Protein AF-A0A1Y4TJY6-F1 (afdb_monomer_lite)

Foldseek 3Di:
DDDDDDDDDDDDDDDDDDDDDDDDDDDDDDDDDDDDDDPDDDDDPDDPDDDDDDQDELVVPVLVLVLLVLQLPDAPPDPLLLLSLLQSLLSLQLCLQVPLVPDDLVSLLSHLLNSLVPDDPSSNVSNVRSVVVSVVNNVCCQVPVPVCVVSCVVSVHDRPDPHGDPVSSVSNVVSNVVNPPD

Secondary structure (DSSP, 8-state):
-----------------------------------PPPP--PPPP-PPPPPPPPPP-GGG-HHHHHHHHTTTSS-TTSTTHHHHHHHHHHHHHHHHHHHTTTS-HHHHHHHHHHHHHTS-HHHHHHHHHHHHHHHHHHHHHHH-GGGGHHHHHHTT---S-S---HHHHHHHHHHHHHGGG-

Structure (mmCIF, N/CA/C/O backbone):
data_AF-A0A1Y4TJY6-F1
#
_entry.id   AF-A0A1Y4TJY6-F1
#
loop_
_atom_site.group_PDB
_atom_site.id
_atom_site.type_symbol
_atom_site.label_atom_id
_atom_site.label_alt_id
_atom_site.label_comp_id
_atom_site.label_asym_id
_atom_site.label_entity_id
_atom_site.label_seq_id
_atom_site.pdbx_PDB_ins_code
_atom_site.Cartn_x
_atom_site.Cartn_y
_atom_site.Cartn_z
_atom_site.occupancy
_atom_site.B_iso_or_equiv
_atom_site.auth_seq_id
_atom_site.auth_comp_id
_atom_site.auth_asym_id
_atom_site.auth_atom_id
_atom_site.pdbx_PDB_model_num
ATOM 1 N N . MET A 1 1 ? -32.638 21.612 2.880 1.00 38.94 1 MET A N 1
ATOM 2 C CA . MET A 1 1 ? -32.223 22.517 1.781 1.00 38.94 1 MET A CA 1
ATOM 3 C C . MET A 1 1 ? -31.161 21.753 0.977 1.00 38.94 1 MET A C 1
ATOM 5 O O . MET A 1 1 ? -30.118 21.497 1.542 1.00 38.94 1 MET A O 1
ATOM 9 N N . LYS A 1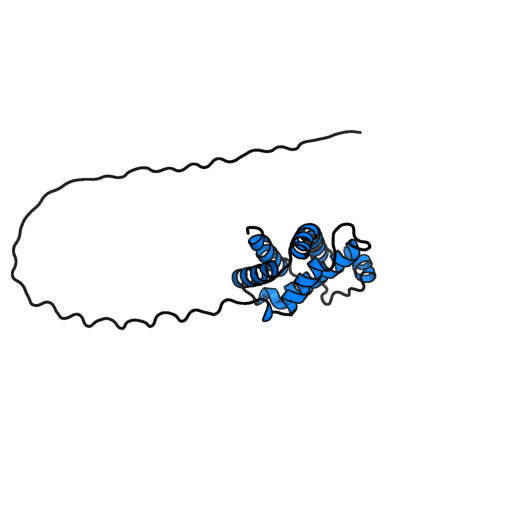 2 ? -31.497 21.007 -0.098 1.00 44.91 2 LYS A N 1
ATOM 10 C CA . LYS A 1 2 ? -31.356 21.377 -1.539 1.00 44.91 2 LYS A CA 1
ATOM 11 C C . LYS A 1 2 ? -30.037 22.139 -1.796 1.00 44.91 2 LYS A C 1
ATOM 13 O O . LYS A 1 2 ? -29.893 23.214 -1.231 1.00 44.91 2 LYS A O 1
ATOM 18 N N . ARG A 1 3 ? -29.081 21.680 -2.625 1.00 38.78 3 ARG A N 1
ATOM 19 C CA . ARG A 1 3 ? -29.107 21.338 -4.080 1.00 38.78 3 ARG A CA 1
ATOM 20 C C . ARG A 1 3 ? -27.853 20.470 -4.404 1.00 38.78 3 ARG A C 1
ATOM 22 O O . ARG A 1 3 ? -26.818 20.765 -3.832 1.00 38.78 3 ARG A O 1
ATOM 29 N N . GLN A 1 4 ? -27.887 19.320 -5.091 1.00 46.66 4 GLN A N 1
ATOM 30 C CA . GLN A 1 4 ? -28.161 18.989 -6.513 1.00 46.66 4 GLN A CA 1
ATOM 31 C C . GLN A 1 4 ? -27.061 19.378 -7.550 1.00 46.66 4 GLN A C 1
ATOM 33 O O . GLN A 1 4 ? -26.945 20.562 -7.851 1.00 46.66 4 GLN A O 1
ATOM 38 N N . ILE A 1 5 ? -26.449 18.325 -8.155 1.00 52.53 5 ILE A N 1
ATOM 39 C CA . ILE A 1 5 ? -25.941 18.104 -9.556 1.00 52.53 5 ILE A CA 1
ATOM 40 C C . ILE A 1 5 ? -24.690 18.942 -9.949 1.00 52.53 5 ILE A C 1
ATOM 42 O O . ILE A 1 5 ? -24.626 20.117 -9.620 1.00 52.53 5 ILE A O 1
ATOM 46 N N . TRP A 1 6 ? -23.636 18.417 -10.598 1.00 45.44 6 TRP A N 1
ATOM 47 C CA . TRP A 1 6 ? -23.595 18.060 -12.029 1.00 45.44 6 TRP A CA 1
ATOM 48 C C . TRP A 1 6 ? -22.459 17.092 -12.415 1.00 45.44 6 TRP A C 1
ATOM 50 O O . TRP A 1 6 ? -21.284 17.355 -12.182 1.00 45.44 6 TRP A O 1
ATOM 60 N N . ILE A 1 7 ? -22.866 16.010 -13.087 1.00 55.44 7 ILE A N 1
ATOM 61 C CA . ILE A 1 7 ? -22.099 15.204 -14.047 1.00 55.44 7 ILE A CA 1
ATOM 62 C C . ILE A 1 7 ? -21.809 16.073 -15.281 1.00 55.44 7 ILE A C 1
ATOM 64 O O . ILE A 1 7 ? -22.716 16.772 -15.730 1.00 55.44 7 ILE A O 1
ATOM 68 N N . SER A 1 8 ? -20.616 15.970 -15.876 1.00 50.44 8 SER A N 1
ATOM 69 C CA . SER A 1 8 ? -20.426 16.309 -17.295 1.00 50.44 8 SER A CA 1
ATOM 70 C C . SER A 1 8 ? -19.251 15.560 -17.933 1.00 50.44 8 SER A C 1
ATOM 72 O O . SER A 1 8 ? -18.093 15.756 -17.574 1.00 50.44 8 SER A O 1
ATOM 74 N N . CYS A 1 9 ? -19.597 14.717 -18.908 1.00 41.31 9 CYS A N 1
ATOM 75 C CA . CYS A 1 9 ? -18.745 14.124 -19.938 1.00 41.31 9 CYS A CA 1
ATOM 76 C C . CYS A 1 9 ? -18.283 15.172 -20.962 1.00 41.31 9 CYS A C 1
ATOM 78 O O . CYS A 1 9 ? -19.102 15.994 -21.366 1.00 41.31 9 CYS A O 1
ATOM 80 N N . THR A 1 10 ? -17.058 15.068 -21.492 1.00 56.19 10 THR A N 1
ATOM 81 C CA . THR A 1 10 ? -16.688 15.359 -22.908 1.00 56.19 10 THR A CA 1
ATOM 82 C C . THR A 1 10 ? -15.200 15.009 -23.093 1.00 56.19 10 THR A C 1
ATOM 84 O O . THR A 1 10 ? -14.360 15.542 -22.385 1.00 56.19 10 THR A O 1
ATOM 87 N N . ALA A 1 11 ? -14.842 13.917 -23.775 1.00 43.44 11 ALA A N 1
ATOM 88 C CA . ALA A 1 11 ? -14.760 13.682 -25.227 1.00 43.44 11 ALA A CA 1
ATOM 89 C C . ALA A 1 11 ? -13.484 14.246 -25.893 1.00 43.44 11 ALA A C 1
ATOM 91 O O . ALA A 1 11 ? -13.121 15.406 -25.734 1.00 43.44 11 ALA A O 1
ATOM 92 N N . ALA A 1 12 ? -12.834 13.348 -26.638 1.00 46.75 12 ALA A N 1
ATOM 93 C CA . ALA A 1 12 ? -11.534 13.434 -27.292 1.00 46.75 12 ALA A CA 1
ATOM 94 C C . ALA A 1 12 ? -11.413 14.509 -28.378 1.00 46.75 12 ALA A C 1
ATOM 96 O O . ALA A 1 12 ? -12.396 14.801 -29.048 1.00 46.75 12 ALA A O 1
ATOM 97 N N . LEU A 1 13 ? -10.176 14.945 -28.655 1.00 49.56 13 LEU A N 1
ATOM 98 C CA . LEU A 1 13 ? -9.757 15.469 -29.960 1.00 49.56 13 LEU A CA 1
ATOM 99 C C . LEU A 1 13 ? -8.262 15.163 -30.203 1.00 49.56 13 LEU A C 1
ATOM 101 O O . LEU A 1 13 ? -7.377 15.789 -29.625 1.00 49.56 13 LEU A O 1
ATOM 105 N N . LEU A 1 14 ? -8.008 14.180 -31.076 1.00 48.59 14 LEU A N 1
ATOM 106 C CA . LEU A 1 14 ? -6.746 13.984 -31.800 1.00 48.59 14 LEU A CA 1
ATOM 107 C C . LEU A 1 14 ? -6.591 15.093 -32.855 1.00 48.59 14 LEU A C 1
ATOM 109 O O . LEU A 1 14 ? -7.546 15.380 -33.576 1.00 48.59 14 LEU A O 1
ATOM 113 N N . ALA A 1 15 ? -5.375 15.611 -33.044 1.00 51.59 15 ALA A N 1
ATOM 114 C CA . ALA A 1 15 ? -5.003 16.353 -34.250 1.00 51.59 15 ALA A CA 1
ATOM 115 C C . ALA A 1 15 ? -3.562 16.012 -34.672 1.00 51.59 15 ALA A C 1
ATOM 117 O O . ALA A 1 15 ? -2.597 16.403 -34.019 1.00 51.59 15 ALA A O 1
ATOM 118 N N . LEU A 1 16 ? -3.443 15.261 -35.773 1.00 46.44 16 LEU A N 1
ATOM 119 C CA . LEU A 1 16 ? -2.216 15.095 -36.554 1.00 46.44 16 LEU A CA 1
ATOM 120 C C . LEU A 1 16 ? -1.981 16.345 -37.413 1.00 46.44 16 LEU A C 1
ATOM 122 O O . LEU A 1 16 ? -2.898 16.795 -38.097 1.00 46.44 16 LEU A O 1
ATOM 126 N N . SER A 1 17 ? -0.727 16.792 -37.490 1.00 60.34 17 SER A N 1
ATOM 127 C CA . SER A 1 17 ? -0.257 17.732 -38.513 1.00 60.34 17 SER A CA 1
ATOM 128 C C . SER A 1 17 ? 0.956 17.146 -39.236 1.00 60.34 17 SER A C 1
ATOM 130 O O . SER A 1 17 ? 2.063 17.123 -38.706 1.00 60.34 17 SER A O 1
ATOM 132 N N . LEU A 1 18 ? 0.731 16.675 -40.462 1.00 55.28 18 LEU A N 1
ATOM 133 C CA . LEU A 1 18 ? 1.749 16.501 -41.499 1.00 55.28 18 LEU A CA 1
ATOM 134 C C . LEU A 1 18 ? 1.910 17.844 -42.222 1.00 55.28 18 LEU A C 1
ATOM 136 O O . LEU A 1 18 ? 0.904 18.378 -42.686 1.00 55.28 18 LEU A O 1
ATOM 140 N N . LEU A 1 19 ? 3.136 18.346 -42.423 1.00 53.59 19 LEU A N 1
ATOM 141 C CA . LEU A 1 19 ? 3.394 19.186 -43.597 1.00 53.59 19 LEU A CA 1
ATOM 142 C C . LEU A 1 19 ? 4.841 19.133 -44.113 1.00 53.59 19 LEU A C 1
ATOM 144 O O . LEU A 1 19 ? 5.808 19.411 -43.414 1.00 53.59 19 LEU A O 1
ATOM 148 N N . ALA A 1 20 ? 4.883 18.767 -45.392 1.00 46.12 20 ALA A N 1
ATOM 149 C CA . ALA A 1 20 ? 5.913 18.798 -46.418 1.00 46.12 20 ALA A CA 1
ATOM 150 C C . ALA A 1 20 ? 7.068 19.813 -46.306 1.00 46.12 20 ALA A C 1
ATOM 152 O O . ALA A 1 20 ? 6.868 21.003 -46.082 1.00 46.12 20 ALA A O 1
ATOM 153 N N . GLY A 1 21 ? 8.255 19.346 -46.708 1.00 38.78 21 GLY A N 1
ATOM 154 C CA . GLY A 1 21 ? 9.345 20.177 -47.216 1.00 38.78 21 GLY A CA 1
ATOM 155 C C . GLY A 1 21 ? 10.080 19.460 -48.352 1.00 38.78 21 GLY A C 1
ATOM 156 O O . GLY A 1 21 ? 10.979 18.664 -48.108 1.00 38.78 21 GLY A O 1
ATOM 157 N N . CYS A 1 22 ? 9.675 19.716 -49.599 1.00 52.59 22 CYS A N 1
ATOM 158 C CA . CYS A 1 22 ? 10.425 19.354 -50.805 1.00 52.59 22 CYS A CA 1
ATOM 159 C C . CYS A 1 22 ? 11.263 20.558 -51.252 1.00 52.59 22 CYS A C 1
ATOM 161 O O . CYS A 1 22 ? 10.709 21.630 -51.479 1.00 52.59 22 CYS A O 1
ATOM 163 N N . GLY A 1 23 ? 12.565 20.359 -51.455 1.00 50.06 23 GLY A N 1
ATOM 164 C CA . GLY A 1 23 ? 13.455 21.300 -52.136 1.00 50.06 23 GLY A CA 1
ATOM 165 C C . GLY A 1 23 ? 14.359 20.544 -53.110 1.00 50.06 23 GLY A C 1
ATOM 166 O O . GLY A 1 23 ? 15.238 19.801 -52.692 1.00 50.06 23 GLY A O 1
ATOM 167 N N . LYS A 1 24 ? 14.087 20.702 -54.407 1.00 39.53 24 LYS A N 1
ATOM 168 C CA . LYS A 1 24 ? 14.852 20.219 -55.573 1.00 39.53 24 LYS A CA 1
ATOM 169 C C . LYS A 1 24 ? 15.682 21.405 -56.100 1.00 39.53 24 LYS A C 1
ATOM 171 O O . LYS A 1 24 ? 15.130 22.501 -56.149 1.00 39.53 24 LYS A O 1
ATOM 176 N N . ASN A 1 25 ? 16.972 21.261 -56.439 1.00 49.53 25 ASN A N 1
ATOM 177 C CA . ASN A 1 25 ? 17.558 21.153 -57.806 1.00 49.53 25 ASN A CA 1
ATOM 178 C C . ASN A 1 25 ? 18.875 22.006 -57.870 1.00 49.53 25 ASN A C 1
ATOM 180 O O . ASN A 1 25 ? 19.109 22.749 -56.920 1.00 49.53 25 ASN A O 1
ATOM 184 N N . PRO A 1 26 ? 19.694 22.005 -58.952 1.00 55.97 26 PRO A N 1
ATOM 185 C CA . PRO A 1 26 ? 20.640 20.965 -59.382 1.00 55.97 26 PRO A CA 1
ATOM 186 C C . PRO A 1 26 ? 22.043 21.562 -59.729 1.00 55.97 26 PRO A C 1
ATOM 188 O O . PRO A 1 26 ? 22.352 22.691 -59.366 1.00 55.97 26 PRO A O 1
ATOM 191 N N . ASP A 1 27 ? 22.829 20.785 -60.486 1.00 38.00 27 ASP A N 1
ATOM 192 C CA . ASP A 1 27 ? 23.988 21.146 -61.326 1.00 38.00 27 ASP A CA 1
ATOM 193 C C . ASP A 1 27 ? 25.402 21.150 -60.724 1.00 38.00 27 ASP A C 1
ATOM 195 O O . ASP A 1 27 ? 25.711 21.844 -59.762 1.00 38.00 27 ASP A O 1
ATOM 199 N N . GLY A 1 28 ? 26.305 20.456 -61.435 1.00 38.12 28 GLY A N 1
ATOM 200 C CA . GLY A 1 28 ? 27.671 20.953 -61.606 1.00 38.12 28 GLY A CA 1
ATOM 201 C C . GLY A 1 28 ? 28.824 19.961 -61.452 1.00 38.12 28 GLY A C 1
ATOM 202 O O . GLY A 1 28 ? 29.417 19.866 -60.391 1.00 38.12 28 GLY A O 1
ATOM 203 N N . GLN A 1 29 ? 29.228 19.388 -62.588 1.00 43.69 29 GLN A N 1
ATOM 204 C CA . GLN A 1 29 ? 30.622 19.169 -63.013 1.00 43.69 29 GLN A CA 1
ATOM 205 C C . GLN A 1 29 ? 31.476 18.017 -62.442 1.00 43.69 29 GLN A C 1
ATOM 207 O O . GLN A 1 29 ? 32.033 18.033 -61.353 1.00 43.69 29 GLN A O 1
ATOM 212 N N . ASN A 1 30 ? 31.660 17.073 -63.366 1.00 48.53 30 ASN A N 1
ATOM 213 C CA . ASN A 1 30 ? 32.832 16.259 -63.674 1.00 48.53 30 ASN A CA 1
ATOM 214 C C . ASN A 1 30 ? 34.202 16.866 -63.286 1.00 48.53 30 ASN A C 1
ATOM 216 O O . ASN A 1 30 ? 34.566 17.933 -63.781 1.00 48.53 30 ASN A O 1
ATOM 220 N N . ALA A 1 31 ? 34.989 16.114 -62.513 1.00 43.97 31 ALA A N 1
ATOM 221 C CA . ALA A 1 31 ? 36.449 16.145 -62.547 1.00 43.97 31 ALA A CA 1
ATOM 222 C C . ALA A 1 31 ? 36.996 14.764 -62.149 1.00 43.97 31 ALA A C 1
ATOM 224 O O . ALA A 1 31 ? 36.936 14.342 -60.996 1.00 43.97 31 ALA A O 1
ATOM 225 N N . GLU A 1 32 ? 37.501 14.060 -63.153 1.00 47.22 32 GLU A N 1
ATOM 226 C CA . GLU A 1 32 ? 38.273 12.828 -63.067 1.00 47.22 32 GLU A CA 1
ATOM 227 C C . GLU A 1 32 ? 39.636 13.107 -62.408 1.00 47.22 32 GLU A C 1
ATOM 229 O O . GLU A 1 32 ? 40.393 13.963 -62.868 1.00 47.22 32 GLU A O 1
ATOM 234 N N . ALA A 1 33 ? 39.950 12.391 -61.324 1.00 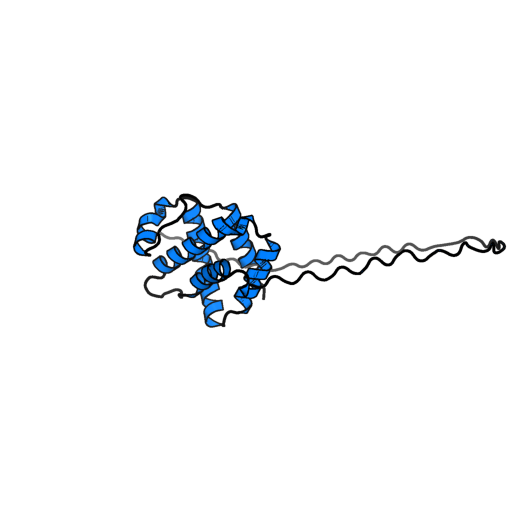40.34 33 ALA A N 1
ATOM 235 C CA . ALA A 1 33 ? 41.276 12.375 -60.716 1.00 40.34 33 ALA A CA 1
ATOM 236 C C . ALA A 1 33 ? 41.638 10.957 -60.235 1.00 40.34 33 ALA A C 1
ATOM 238 O O . ALA A 1 33 ? 40.914 10.317 -59.477 1.00 40.34 33 ALA A O 1
ATOM 239 N N . THR A 1 34 ? 42.778 10.504 -60.743 1.00 48.50 34 THR A N 1
ATOM 240 C CA . THR A 1 34 ? 43.631 9.337 -60.468 1.00 48.50 34 THR A CA 1
ATOM 241 C C . THR A 1 34 ? 43.455 8.633 -59.103 1.00 48.50 34 THR A C 1
ATOM 243 O O . THR A 1 34 ? 43.465 9.307 -58.072 1.00 48.50 34 THR A O 1
ATOM 246 N N . PRO A 1 35 ? 43.404 7.281 -59.031 1.00 54.12 35 PRO A N 1
ATOM 247 C CA . PRO A 1 35 ? 43.302 6.576 -57.755 1.00 54.12 35 PRO A CA 1
ATOM 248 C C . PRO A 1 35 ? 44.659 6.497 -57.033 1.00 54.12 35 PRO A C 1
ATOM 250 O O . PRO A 1 35 ? 45.578 5.799 -57.459 1.00 54.12 35 PRO A O 1
ATOM 253 N N . THR A 1 36 ? 44.760 7.180 -55.895 1.00 56.75 36 THR A N 1
ATOM 254 C CA . THR A 1 36 ? 45.753 6.907 -54.842 1.00 56.75 36 THR A CA 1
ATOM 255 C C . THR A 1 36 ? 45.271 5.696 -54.028 1.00 56.75 36 THR A C 1
ATOM 257 O O . THR A 1 36 ? 44.085 5.650 -53.695 1.00 56.75 36 THR A O 1
ATOM 260 N N . PRO A 1 37 ? 46.119 4.708 -53.678 1.00 59.81 37 PRO A N 1
ATOM 261 C CA . PRO A 1 37 ? 45.691 3.597 -52.830 1.00 59.81 37 PRO A CA 1
ATOM 262 C C . PRO A 1 37 ? 45.276 4.123 -51.448 1.00 59.81 37 PRO A C 1
ATOM 264 O O . PRO A 1 37 ? 46.071 4.745 -50.742 1.00 59.81 37 PRO A O 1
ATOM 267 N N . ALA A 1 38 ? 44.013 3.899 -51.081 1.00 59.44 38 ALA A N 1
ATOM 268 C CA . ALA A 1 38 ? 43.470 4.262 -49.777 1.00 59.44 38 ALA A CA 1
ATOM 269 C C . ALA A 1 38 ? 44.159 3.448 -48.662 1.00 59.44 38 ALA A C 1
ATOM 271 O O . ALA A 1 38 ? 44.427 2.258 -48.857 1.00 59.44 38 ALA A O 1
ATOM 272 N N . PRO A 1 39 ? 44.438 4.042 -47.487 1.00 61.72 39 PRO A N 1
ATOM 273 C CA . PRO A 1 39 ? 44.921 3.283 -46.343 1.00 61.72 39 PRO A CA 1
ATOM 274 C C . PRO A 1 39 ? 43.853 2.266 -45.928 1.00 61.72 39 PRO A C 1
ATOM 276 O O . PRO A 1 39 ? 42.689 2.615 -45.730 1.00 61.72 39 PRO A O 1
ATOM 279 N N . VAL A 1 40 ? 44.254 1.002 -45.798 1.00 60.81 40 VAL A N 1
ATOM 280 C CA . VAL A 1 40 ? 43.410 -0.067 -45.258 1.00 60.81 40 VAL A CA 1
ATOM 281 C C . VAL A 1 40 ? 43.013 0.329 -43.836 1.00 60.81 40 VAL A C 1
ATOM 283 O O . VAL A 1 40 ? 43.855 0.371 -42.941 1.00 60.81 40 VAL A O 1
ATOM 286 N N . SER A 1 41 ? 41.741 0.672 -43.629 1.00 63.09 41 SER A N 1
ATOM 287 C CA . SER A 1 41 ? 41.199 0.923 -42.297 1.00 63.09 41 SER A CA 1
ATOM 288 C C . SER A 1 41 ? 41.169 -0.393 -41.523 1.00 63.09 41 SER A C 1
ATOM 290 O O . SER A 1 41 ? 40.440 -1.316 -41.881 1.00 63.09 41 SER A O 1
ATOM 292 N N . THR A 1 42 ? 41.972 -0.487 -40.465 1.00 65.88 42 THR A N 1
ATOM 293 C CA . THR A 1 42 ? 41.838 -1.530 -39.443 1.00 65.88 42 THR A CA 1
ATOM 294 C C . THR A 1 42 ? 40.400 -1.506 -38.906 1.00 65.88 42 THR A C 1
ATOM 296 O O . THR A 1 42 ? 39.934 -0.423 -38.542 1.00 65.88 42 THR A O 1
ATOM 299 N N . PRO A 1 43 ? 39.674 -2.640 -38.851 1.00 66.88 43 PRO A N 1
ATOM 300 C CA . PRO A 1 43 ? 38.350 -2.661 -38.243 1.00 66.88 43 PRO A CA 1
ATOM 301 C C . PRO A 1 43 ? 38.468 -2.250 -36.773 1.00 66.88 43 PRO A C 1
ATOM 303 O O . PRO A 1 43 ? 39.309 -2.771 -36.037 1.00 66.88 43 PRO A O 1
ATOM 306 N N . ALA A 1 44 ? 37.647 -1.283 -36.361 1.00 69.81 44 ALA A N 1
ATOM 307 C CA . ALA A 1 44 ? 37.535 -0.895 -34.962 1.00 69.81 44 ALA A CA 1
ATOM 308 C C . ALA A 1 44 ? 37.134 -2.125 -34.122 1.00 69.81 44 ALA A C 1
ATOM 310 O O . ALA A 1 44 ? 36.343 -2.943 -34.606 1.00 69.81 44 ALA A O 1
ATOM 311 N N . PRO A 1 45 ? 37.656 -2.279 -32.890 1.00 66.31 45 PRO A N 1
ATOM 312 C CA . PRO A 1 45 ? 37.230 -3.348 -31.997 1.00 66.31 45 PRO A CA 1
ATOM 313 C C . PRO A 1 45 ? 35.708 -3.318 -31.860 1.00 66.31 45 PRO A C 1
ATOM 315 O O . PRO A 1 45 ? 35.138 -2.295 -31.484 1.00 66.31 45 PRO A O 1
ATOM 318 N N . THR A 1 46 ? 35.046 -4.421 -32.202 1.00 66.62 46 THR A N 1
ATOM 319 C CA . THR A 1 46 ? 33.624 -4.593 -31.912 1.00 66.62 46 THR A CA 1
ATOM 320 C C . THR A 1 46 ? 33.484 -4.671 -30.398 1.00 66.62 46 THR A C 1
ATOM 322 O O . THR A 1 46 ? 33.919 -5.646 -29.786 1.00 66.62 46 THR A O 1
ATOM 325 N N . GLU A 1 47 ? 32.944 -3.614 -29.793 1.00 76.56 47 GLU A N 1
ATOM 326 C CA . GLU A 1 47 ? 32.550 -3.627 -28.389 1.00 76.56 47 GLU A CA 1
ATOM 327 C C . GLU A 1 47 ? 31.564 -4.790 -28.180 1.00 76.56 47 GLU A C 1
ATOM 329 O O . GLU A 1 47 ? 30.624 -4.935 -28.972 1.00 76.56 47 GLU A O 1
ATOM 334 N N . PRO A 1 48 ? 31.795 -5.678 -27.196 1.00 72.56 48 PRO A N 1
ATOM 335 C CA . PRO A 1 48 ? 30.866 -6.761 -26.921 1.00 72.56 48 PRO A CA 1
ATOM 336 C C . PRO A 1 48 ? 29.490 -6.177 -26.593 1.00 72.56 48 PRO A C 1
ATOM 338 O O . PRO A 1 48 ? 29.379 -5.229 -25.818 1.00 72.56 48 PRO A O 1
ATOM 341 N N . ALA A 1 49 ? 28.444 -6.743 -27.201 1.00 76.62 49 ALA A N 1
ATOM 342 C CA . ALA A 1 49 ? 27.070 -6.343 -26.928 1.00 76.62 49 ALA A CA 1
ATOM 343 C C . ALA A 1 49 ? 26.794 -6.417 -25.413 1.00 76.62 49 ALA A C 1
ATOM 345 O O . ALA A 1 49 ? 27.234 -7.381 -24.775 1.00 76.62 49 ALA A O 1
ATOM 346 N N . PRO A 1 50 ? 26.083 -5.434 -24.829 1.00 75.38 50 PRO A N 1
ATOM 347 C CA . PRO A 1 50 ? 25.783 -5.456 -23.406 1.00 75.38 50 PRO A CA 1
ATOM 348 C C . PRO A 1 50 ? 24.996 -6.725 -23.065 1.00 75.38 50 PRO A C 1
ATOM 350 O O . PRO A 1 50 ? 23.988 -7.037 -23.702 1.00 75.38 50 PRO A O 1
ATOM 353 N N . THR A 1 51 ? 25.462 -7.466 -22.059 1.00 73.94 51 THR A N 1
ATOM 354 C CA . THR A 1 51 ? 24.704 -8.575 -21.473 1.00 73.94 51 THR A CA 1
ATOM 355 C C . THR A 1 51 ? 23.392 -8.020 -20.913 1.00 73.94 51 THR A C 1
ATOM 357 O O . THR A 1 51 ? 23.444 -7.035 -20.172 1.00 73.94 51 THR A O 1
ATOM 360 N N . PRO A 1 52 ? 22.222 -8.603 -21.235 1.00 76.38 52 PRO A N 1
ATOM 361 C CA . PRO A 1 52 ? 20.959 -8.112 -20.702 1.00 76.38 52 PRO A CA 1
ATOM 362 C C . PRO A 1 52 ? 20.934 -8.267 -19.177 1.00 76.38 52 PRO A C 1
ATOM 364 O O . PRO A 1 52 ? 21.190 -9.353 -18.653 1.00 76.38 52 PRO A O 1
ATOM 367 N N . THR A 1 53 ? 20.619 -7.182 -18.470 1.00 79.19 53 THR A N 1
ATOM 368 C CA . THR A 1 53 ? 20.306 -7.223 -17.037 1.00 79.19 53 THR A CA 1
ATOM 369 C C . THR A 1 53 ? 19.029 -8.050 -16.838 1.00 79.19 53 THR A C 1
ATOM 371 O O . THR A 1 53 ? 18.075 -7.853 -17.597 1.00 79.19 53 THR A O 1
ATOM 374 N N . PRO A 1 54 ? 18.982 -8.985 -15.870 1.00 85.00 54 PRO A N 1
ATOM 375 C CA . PRO A 1 54 ? 17.761 -9.729 -15.577 1.00 85.00 54 PRO A CA 1
ATOM 376 C C . PRO A 1 54 ? 16.627 -8.779 -15.167 1.00 85.00 54 PRO A C 1
ATOM 378 O O . PRO A 1 54 ? 16.862 -7.776 -14.494 1.00 85.00 54 PRO A O 1
ATOM 381 N N . VAL A 1 55 ? 15.400 -9.099 -15.587 1.00 89.44 55 VAL A N 1
ATOM 382 C CA . VAL A 1 55 ? 14.194 -8.361 -15.185 1.00 89.44 55 VAL A CA 1
ATOM 383 C C . VAL A 1 55 ? 13.902 -8.686 -13.713 1.00 89.44 55 VAL A C 1
ATOM 385 O O . VAL A 1 55 ? 13.934 -9.868 -13.366 1.00 89.44 55 VAL A O 1
ATOM 388 N N . PRO A 1 56 ? 13.648 -7.687 -12.850 1.00 92.00 56 PRO A N 1
ATOM 389 C CA . PRO A 1 56 ? 13.305 -7.921 -11.448 1.00 92.00 56 PRO A CA 1
ATOM 390 C C . PRO A 1 56 ? 11.954 -8.646 -11.329 1.00 92.00 56 PRO A C 1
ATOM 392 O O . PRO A 1 56 ? 11.036 -8.366 -12.100 1.00 92.00 56 PRO A O 1
ATOM 395 N N . VAL A 1 57 ? 11.835 -9.569 -10.370 1.00 94.31 57 VAL A N 1
ATOM 396 C CA . VAL A 1 57 ? 10.652 -10.427 -10.159 1.00 94.31 57 VAL A CA 1
ATOM 397 C C . VAL A 1 57 ? 10.176 -10.300 -8.713 1.00 94.31 57 VAL A C 1
ATOM 399 O O . VAL A 1 57 ? 10.996 -10.267 -7.795 1.00 94.31 57 VAL A O 1
ATOM 402 N N . ILE A 1 58 ? 8.859 -10.254 -8.484 1.00 95.38 58 ILE A N 1
ATOM 403 C CA . ILE A 1 58 ? 8.291 -9.998 -7.149 1.00 95.38 58 ILE A CA 1
ATOM 404 C C . ILE A 1 58 ? 8.685 -11.054 -6.109 1.00 95.38 58 ILE A C 1
ATOM 406 O O . ILE A 1 58 ? 8.821 -10.739 -4.929 1.00 95.38 58 ILE A O 1
ATOM 410 N N . GLY A 1 59 ? 8.931 -12.295 -6.539 1.00 92.81 59 GLY A N 1
ATOM 411 C CA . GLY A 1 59 ? 9.359 -13.392 -5.666 1.00 92.81 59 GLY A CA 1
ATOM 412 C C . GLY A 1 59 ? 10.666 -13.125 -4.908 1.00 92.81 59 GLY A C 1
ATOM 413 O O . GLY A 1 59 ? 10.873 -13.712 -3.847 1.00 92.81 59 GLY A O 1
ATOM 414 N N . ASP A 1 60 ? 11.506 -12.210 -5.404 1.00 95.50 60 ASP A N 1
ATOM 415 C CA . ASP A 1 60 ? 12.747 -11.791 -4.742 1.00 95.50 60 ASP A CA 1
ATOM 416 C C . ASP A 1 60 ? 12.521 -10.689 -3.681 1.00 95.50 60 ASP A C 1
ATOM 418 O O . ASP A 1 60 ? 13.454 -10.307 -2.975 1.00 95.50 60 ASP A O 1
ATOM 422 N N . TYR A 1 61 ? 11.283 -10.194 -3.541 1.00 97.31 61 TYR A N 1
ATOM 423 C CA . TYR A 1 61 ? 10.879 -9.099 -2.651 1.00 97.31 61 TYR A CA 1
ATOM 424 C C . TYR A 1 61 ? 9.689 -9.515 -1.766 1.00 97.31 61 TYR A C 1
ATOM 426 O O . TYR A 1 61 ? 8.583 -8.975 -1.899 1.00 97.31 61 TYR A O 1
ATOM 434 N N . PRO A 1 62 ? 9.879 -10.478 -0.846 1.00 97.88 62 PRO A N 1
ATOM 435 C CA . PRO A 1 62 ? 8.787 -11.045 -0.057 1.00 97.88 62 PRO A CA 1
ATOM 436 C C . PRO A 1 62 ? 8.077 -10.011 0.827 1.00 97.88 62 PRO A C 1
ATOM 438 O O . PRO A 1 62 ? 6.878 -10.140 1.061 1.00 97.88 62 PRO A O 1
ATOM 441 N N . GLU A 1 63 ? 8.764 -8.964 1.287 1.00 98.38 63 GLU A N 1
ATOM 442 C CA . GLU A 1 63 ? 8.155 -7.893 2.078 1.00 98.38 63 GLU A CA 1
ATOM 443 C C . GLU A 1 63 ? 7.234 -7.001 1.240 1.00 98.38 63 GLU A C 1
ATOM 445 O O . GLU A 1 63 ? 6.197 -6.567 1.742 1.00 98.38 63 GLU A O 1
ATOM 450 N N . LEU A 1 64 ? 7.576 -6.759 -0.034 1.00 98.50 64 LEU A N 1
ATOM 451 C CA . LEU A 1 64 ? 6.688 -6.042 -0.954 1.00 98.50 64 LEU A CA 1
ATOM 452 C C . LEU A 1 64 ? 5.467 -6.903 -1.270 1.00 98.50 64 LEU A C 1
ATOM 454 O O . LEU A 1 64 ? 4.345 -6.414 -1.167 1.00 98.50 64 LEU A O 1
ATOM 458 N N . SER A 1 65 ? 5.678 -8.188 -1.586 1.00 98.31 65 SER A N 1
ATOM 459 C CA . SER A 1 65 ? 4.577 -9.130 -1.824 1.00 98.31 65 SER A CA 1
ATOM 460 C C . SER A 1 65 ? 3.630 -9.165 -0.631 1.00 98.31 65 SER A C 1
ATOM 462 O O . SER A 1 65 ? 2.443 -8.935 -0.803 1.00 98.31 65 SER A O 1
ATOM 464 N N . ALA A 1 66 ? 4.140 -9.344 0.590 1.00 98.44 66 ALA A N 1
ATOM 465 C CA . ALA A 1 66 ? 3.306 -9.416 1.787 1.00 98.44 66 ALA A CA 1
ATOM 466 C C . ALA A 1 66 ? 2.496 -8.129 2.036 1.00 98.44 66 ALA A C 1
ATOM 468 O O . ALA A 1 66 ? 1.331 -8.202 2.434 1.00 98.44 66 ALA A O 1
ATOM 469 N N . ALA A 1 67 ? 3.089 -6.953 1.793 1.00 98.62 67 ALA A N 1
ATOM 470 C CA . ALA A 1 67 ? 2.388 -5.678 1.924 1.00 98.62 67 ALA A CA 1
ATOM 471 C C . ALA A 1 67 ? 1.267 -5.524 0.877 1.00 98.62 67 ALA A C 1
ATOM 473 O O . ALA A 1 67 ? 0.175 -5.056 1.206 1.00 98.62 67 ALA A O 1
ATOM 474 N N . LEU A 1 68 ? 1.504 -5.959 -0.365 1.00 98.56 68 LEU A N 1
ATOM 475 C CA . LEU A 1 68 ? 0.502 -5.943 -1.433 1.00 98.56 68 LEU A CA 1
ATOM 476 C C . LEU A 1 68 ? -0.585 -7.015 -1.225 1.00 98.56 68 LEU A C 1
ATOM 478 O O . LEU A 1 68 ? -1.769 -6.723 -1.378 1.00 98.56 68 LEU A O 1
ATOM 482 N N . ASP A 1 69 ? -0.225 -8.216 -0.772 1.00 98.50 69 ASP A N 1
ATOM 483 C CA . ASP A 1 69 ? -1.150 -9.322 -0.482 1.00 98.50 69 ASP A CA 1
ATOM 484 C C . ASP A 1 69 ? -2.170 -8.942 0.606 1.00 98.50 69 ASP A C 1
ATOM 486 O O . ASP A 1 69 ? -3.347 -9.312 0.543 1.00 98.50 69 ASP A O 1
ATOM 490 N N . ALA A 1 70 ? -1.764 -8.120 1.581 1.00 98.44 70 ALA A N 1
ATOM 491 C CA . ALA A 1 70 ? -2.674 -7.580 2.589 1.00 98.44 70 ALA A CA 1
ATOM 492 C C . ALA A 1 70 ? -3.803 -6.722 1.982 1.00 98.44 70 ALA A C 1
ATOM 494 O O . ALA A 1 70 ? -4.884 -6.636 2.566 1.00 98.44 70 ALA A O 1
ATOM 495 N N . CYS A 1 71 ? -3.593 -6.129 0.802 1.00 98.31 71 CYS A N 1
ATOM 496 C CA . CYS A 1 71 ? -4.574 -5.287 0.112 1.00 98.31 71 CYS A CA 1
ATOM 497 C C . CYS A 1 71 ? -5.708 -6.091 -0.544 1.00 98.31 71 CYS A C 1
ATOM 499 O O . CYS A 1 71 ? -6.759 -5.524 -0.838 1.00 98.31 71 CYS A O 1
ATOM 501 N N . VAL A 1 72 ? -5.519 -7.401 -0.750 1.00 98.06 72 VAL A N 1
ATOM 502 C CA . VAL A 1 72 ? -6.507 -8.309 -1.372 1.00 98.06 72 VAL A CA 1
ATOM 503 C C . VAL A 1 72 ? -7.099 -9.327 -0.395 1.00 98.06 72 VAL A C 1
ATOM 505 O O . VAL A 1 72 ? -8.014 -10.076 -0.742 1.00 98.06 72 VAL A O 1
ATOM 508 N N . GLY A 1 73 ? -6.640 -9.330 0.862 1.00 96.69 73 GLY A N 1
ATOM 509 C CA . GLY A 1 73 ? -7.133 -10.215 1.925 1.00 96.69 73 GLY A CA 1
ATOM 510 C C . GLY A 1 73 ? -8.579 -9.952 2.372 1.00 96.69 73 GLY A C 1
ATOM 511 O O . GLY A 1 73 ? -9.082 -10.630 3.270 1.00 96.69 73 GLY A O 1
ATOM 512 N N . TYR A 1 74 ? -9.247 -8.960 1.780 1.00 97.00 74 TYR A N 1
ATOM 513 C CA . TYR A 1 74 ? -10.613 -8.552 2.088 1.00 97.00 74 TYR A CA 1
ATOM 514 C C . TYR A 1 74 ? -11.265 -7.841 0.901 1.00 97.00 74 TYR A C 1
ATOM 516 O O . TYR A 1 74 ? -10.574 -7.291 0.048 1.00 97.00 74 TYR A O 1
ATOM 524 N N . GLY A 1 75 ? -12.596 -7.848 0.853 1.00 95.25 75 GLY A N 1
ATOM 525 C CA . GLY A 1 75 ? -13.386 -7.083 -0.112 1.00 95.25 75 GLY A CA 1
ATOM 526 C C . GLY A 1 75 ? -14.211 -5.961 0.520 1.00 95.25 75 GLY A C 1
ATOM 527 O O . GLY A 1 75 ? -14.534 -5.981 1.714 1.00 95.25 75 GLY A O 1
ATOM 528 N N . GLN A 1 76 ? -14.603 -4.998 -0.313 1.00 93.00 76 GLN A N 1
ATOM 529 C CA . GLN A 1 76 ? -15.555 -3.953 0.054 1.00 93.00 76 GLN A CA 1
ATOM 530 C C . GLN A 1 76 ? -16.903 -4.555 0.482 1.00 93.00 76 GLN A C 1
ATOM 532 O O . GLN A 1 76 ? -17.404 -5.514 -0.103 1.00 93.00 76 GLN A O 1
ATOM 537 N N . GLY A 1 77 ? -17.495 -4.001 1.543 1.00 91.62 77 GLY A N 1
ATOM 538 C CA . GLY A 1 77 ? -18.754 -4.492 2.121 1.00 91.62 77 GLY A CA 1
ATOM 539 C C . GLY A 1 77 ? -18.621 -5.680 3.086 1.00 91.62 77 GLY A C 1
ATOM 540 O O . GLY A 1 77 ? -19.613 -6.061 3.712 1.00 91.62 77 GLY A O 1
ATOM 541 N N . GLU A 1 78 ? -17.423 -6.241 3.274 1.00 94.31 78 GLU A N 1
ATOM 542 C CA . GLU A 1 78 ? -17.178 -7.225 4.330 1.00 94.31 78 GLU A CA 1
ATOM 543 C C . GLU A 1 78 ? -17.182 -6.593 5.732 1.00 94.31 78 GLU A C 1
ATOM 545 O O . GLU A 1 78 ? -16.829 -5.429 5.943 1.00 94.31 78 GLU A O 1
ATOM 550 N N . ALA A 1 79 ? -17.527 -7.397 6.740 1.00 95.50 79 ALA A N 1
ATOM 551 C CA . ALA A 1 79 ? -17.432 -6.973 8.130 1.00 95.50 79 ALA A CA 1
ATOM 552 C C . ALA A 1 79 ? -15.984 -6.604 8.500 1.00 95.50 79 ALA A C 1
ATOM 554 O O . ALA A 1 79 ? -15.038 -7.350 8.232 1.00 95.50 79 ALA A O 1
ATOM 555 N N . GLY A 1 80 ? -15.830 -5.451 9.155 1.00 95.38 80 GLY A N 1
ATOM 556 C CA . GLY A 1 80 ? -14.532 -4.956 9.607 1.00 95.38 80 GLY A CA 1
ATOM 557 C C . GLY A 1 80 ? -13.636 -4.411 8.495 1.00 95.38 80 GLY A C 1
ATOM 558 O O . GLY A 1 80 ? -12.446 -4.259 8.746 1.00 95.38 80 GLY A O 1
ATOM 559 N N . VAL A 1 81 ? -14.171 -4.104 7.304 1.00 96.75 81 VAL A N 1
ATOM 560 C CA . VAL A 1 81 ? -13.390 -3.540 6.185 1.00 96.75 81 VAL A CA 1
ATOM 561 C C . VAL A 1 81 ? -12.529 -2.351 6.616 1.00 96.75 81 VAL A C 1
ATOM 563 O O . VAL A 1 81 ? -11.342 -2.352 6.340 1.00 96.75 81 VAL A O 1
ATOM 566 N N . SER A 1 82 ? -13.055 -1.424 7.424 1.00 96.56 82 SER A N 1
ATOM 567 C CA . SER A 1 82 ? -12.287 -0.272 7.917 1.00 96.56 82 SER A CA 1
ATOM 568 C C . SER A 1 82 ? -11.043 -0.663 8.725 1.00 96.56 82 SER A C 1
ATOM 570 O O . SER A 1 82 ? -9.995 -0.045 8.565 1.00 96.56 82 SER A O 1
ATOM 572 N N . LEU A 1 83 ? -11.131 -1.702 9.563 1.00 98.00 83 LEU A N 1
ATOM 573 C CA . LEU A 1 83 ? -9.995 -2.211 10.341 1.00 98.00 83 LEU A CA 1
ATOM 574 C C . LEU A 1 83 ? -8.969 -2.900 9.440 1.00 98.00 83 LEU A C 1
ATOM 576 O O . LEU A 1 83 ? -7.767 -2.719 9.616 1.00 98.00 83 LEU A O 1
ATOM 580 N N . LYS A 1 84 ? -9.442 -3.674 8.458 1.00 98.12 84 LYS A N 1
ATOM 581 C CA . LYS A 1 84 ? -8.573 -4.371 7.504 1.00 98.12 84 LYS A CA 1
ATOM 582 C C . LYS A 1 84 ? -7.862 -3.383 6.575 1.00 98.12 84 LYS A C 1
ATOM 584 O O . LYS A 1 84 ? -6.663 -3.522 6.359 1.00 98.12 84 LYS A O 1
ATOM 589 N N . THR A 1 85 ? -8.559 -2.344 6.115 1.00 98.31 85 THR A N 1
ATOM 590 C CA . THR A 1 85 ? -7.977 -1.233 5.352 1.00 98.31 85 THR A CA 1
ATOM 591 C C . THR A 1 85 ? -6.945 -0.476 6.168 1.00 98.31 85 THR A C 1
ATOM 593 O O . THR A 1 85 ? -5.848 -0.254 5.667 1.00 98.31 85 THR A O 1
ATOM 596 N N . ALA A 1 86 ? -7.231 -0.161 7.435 1.00 98.06 86 ALA A N 1
ATOM 597 C CA . ALA A 1 86 ? -6.256 0.478 8.316 1.00 98.06 86 ALA A CA 1
ATOM 598 C C . ALA A 1 86 ? -4.978 -0.367 8.472 1.00 98.06 86 ALA A C 1
ATOM 600 O O . ALA A 1 86 ? -3.869 0.162 8.394 1.00 98.06 86 ALA A O 1
ATOM 601 N N . ALA A 1 87 ? -5.124 -1.685 8.643 1.00 98.31 87 ALA A N 1
ATOM 602 C CA . ALA A 1 87 ? -3.990 -2.593 8.779 1.00 98.31 87 ALA A CA 1
ATOM 603 C C . ALA A 1 87 ? -3.169 -2.739 7.493 1.00 98.31 87 ALA A C 1
ATOM 605 O O . ALA A 1 87 ? -1.942 -2.663 7.541 1.00 98.31 87 ALA A O 1
ATOM 606 N N . ALA A 1 88 ? -3.828 -2.899 6.347 1.00 98.69 88 ALA A N 1
ATOM 607 C CA . ALA A 1 88 ? -3.154 -2.971 5.056 1.00 98.69 88 ALA A CA 1
ATOM 608 C C . ALA A 1 88 ? -2.441 -1.649 4.717 1.00 98.69 88 ALA A C 1
ATOM 610 O O . ALA A 1 88 ? -1.274 -1.668 4.334 1.00 98.69 88 ALA A O 1
ATOM 611 N N . ALA A 1 89 ? -3.081 -0.500 4.955 1.00 98.69 89 ALA A N 1
ATOM 612 C CA . ALA A 1 89 ? -2.473 0.815 4.757 1.00 98.69 89 ALA A CA 1
ATOM 613 C C . ALA A 1 89 ? -1.234 1.026 5.642 1.00 98.69 89 ALA A C 1
ATOM 615 O O . ALA A 1 89 ? -0.209 1.515 5.165 1.00 98.69 89 ALA A O 1
ATOM 616 N N . ALA A 1 90 ? -1.293 0.615 6.913 1.00 98.38 90 ALA A N 1
ATOM 617 C CA . ALA A 1 90 ? -0.126 0.626 7.789 1.00 98.38 90 ALA A CA 1
ATOM 618 C C . ALA A 1 90 ? 0.998 -0.269 7.238 1.00 98.38 90 ALA A C 1
ATOM 620 O O . ALA A 1 90 ? 2.140 0.173 7.172 1.00 98.38 90 ALA A O 1
ATOM 621 N N . GLY A 1 91 ? 0.680 -1.478 6.764 1.00 98.50 91 GLY A N 1
ATOM 622 C CA . GLY A 1 91 ? 1.652 -2.381 6.138 1.00 98.50 91 GLY A CA 1
ATOM 623 C C . GLY A 1 91 ? 2.343 -1.784 4.906 1.00 98.50 91 GLY A C 1
ATOM 624 O O . GLY A 1 91 ? 3.566 -1.867 4.789 1.00 98.50 91 GLY A O 1
ATOM 625 N N . LEU A 1 92 ? 1.592 -1.113 4.024 1.00 98.81 92 LEU A N 1
ATOM 626 C CA . LEU A 1 92 ? 2.158 -0.410 2.865 1.00 98.81 92 LEU A CA 1
ATOM 627 C C . LEU A 1 92 ? 3.119 0.710 3.284 1.00 98.81 92 LEU A C 1
ATOM 629 O O . LEU A 1 92 ? 4.153 0.900 2.642 1.00 98.81 92 LEU A O 1
ATOM 633 N N . LEU A 1 93 ? 2.804 1.445 4.354 1.00 98.69 93 LEU A N 1
ATOM 634 C CA . LEU A 1 93 ? 3.665 2.510 4.874 1.00 98.69 93 LEU A CA 1
ATOM 635 C C . LEU A 1 93 ? 4.933 1.971 5.543 1.00 98.69 93 LEU A C 1
ATOM 637 O O . LEU A 1 93 ? 6.014 2.500 5.291 1.00 98.69 93 LEU A O 1
ATOM 641 N N . GLU A 1 94 ? 4.822 0.903 6.335 1.00 98.19 94 GLU A N 1
ATOM 642 C CA . GLU A 1 94 ? 5.966 0.215 6.951 1.00 98.19 94 GLU A CA 1
ATOM 643 C C . GLU A 1 94 ? 6.942 -0.296 5.891 1.00 98.19 94 GLU A C 1
ATOM 645 O O . GLU A 1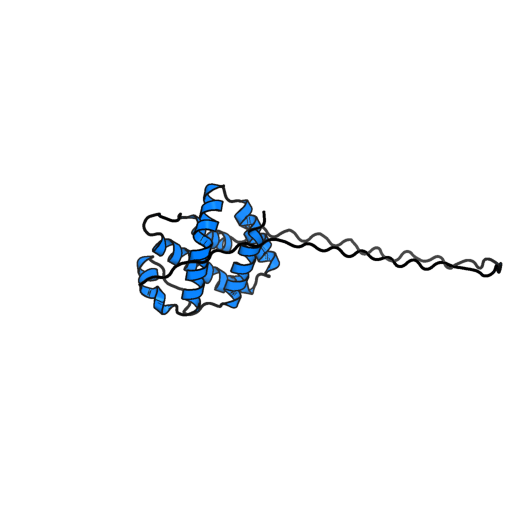 94 ? 8.155 -0.078 5.991 1.00 98.19 94 GLU A O 1
ATOM 650 N N . TRP A 1 95 ? 6.408 -0.918 4.836 1.00 98.56 95 TRP A N 1
ATOM 651 C CA . TRP A 1 95 ? 7.209 -1.349 3.700 1.00 98.56 95 TRP A CA 1
ATOM 652 C C . TRP A 1 95 ? 7.832 -0.153 2.969 1.00 98.56 95 TRP A C 1
ATOM 654 O O . TRP A 1 95 ? 9.043 -0.122 2.745 1.00 98.56 95 TRP A O 1
ATOM 664 N N . SER A 1 96 ? 7.030 0.864 2.639 1.00 98.56 96 SER A N 1
ATOM 665 C CA . SER A 1 96 ? 7.506 2.027 1.880 1.00 98.56 96 SER A CA 1
ATOM 666 C C . SER A 1 96 ? 8.653 2.729 2.599 1.00 98.56 96 SER A C 1
ATOM 668 O O . SER A 1 96 ? 9.663 3.062 1.985 1.00 98.56 96 SER A O 1
ATOM 670 N N . GLU A 1 97 ? 8.524 2.927 3.907 1.00 98.31 97 GLU A N 1
ATOM 671 C CA . GLU A 1 97 ? 9.542 3.596 4.712 1.00 98.31 97 GLU A CA 1
ATOM 672 C C . GLU A 1 97 ? 10.820 2.774 4.856 1.00 98.31 97 GLU A C 1
ATOM 674 O O . GLU A 1 97 ? 11.911 3.339 4.902 1.00 98.31 97 GLU A O 1
ATOM 679 N N . SER A 1 98 ? 10.693 1.450 4.907 1.00 97.81 98 SER A N 1
ATOM 680 C CA . SER A 1 98 ? 11.831 0.557 5.111 1.00 97.81 98 SER A CA 1
ATOM 681 C C . SER A 1 98 ? 12.604 0.263 3.824 1.00 97.81 98 SER A C 1
ATOM 683 O O . SER A 1 98 ? 13.808 0.041 3.903 1.00 97.81 98 S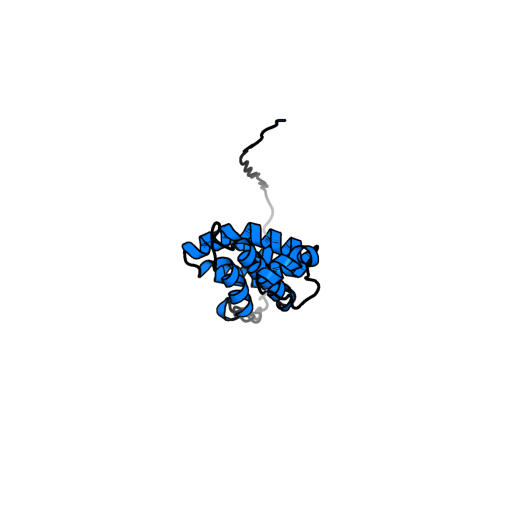ER A O 1
ATOM 685 N N . TYR A 1 99 ? 11.941 0.260 2.659 1.00 97.88 99 TYR A N 1
ATOM 686 C CA . TYR A 1 99 ? 12.523 -0.282 1.422 1.00 97.88 99 TYR A CA 1
ATOM 687 C C . TYR A 1 99 ? 12.427 0.642 0.200 1.00 97.88 99 TYR A C 1
ATOM 689 O O . TYR A 1 99 ? 13.310 0.611 -0.656 1.00 97.88 99 TYR A O 1
ATOM 697 N N . ALA A 1 100 ? 11.397 1.489 0.077 1.00 97.75 100 ALA A N 1
ATOM 698 C CA . ALA A 1 100 ? 11.158 2.214 -1.180 1.00 97.75 100 ALA A CA 1
ATOM 699 C C . ALA A 1 100 ? 12.224 3.281 -1.498 1.00 97.75 100 ALA A C 1
ATOM 701 O O . ALA A 1 100 ? 12.333 3.737 -2.639 1.00 97.75 100 ALA A O 1
ATOM 702 N N . ALA A 1 101 ? 13.018 3.713 -0.515 1.00 97.31 101 ALA A N 1
ATOM 703 C CA . ALA A 1 101 ? 14.123 4.642 -0.749 1.00 97.31 101 ALA A CA 1
ATOM 704 C C . ALA A 1 101 ? 15.221 4.021 -1.634 1.00 97.31 101 ALA A C 1
ATOM 706 O O . ALA A 1 101 ? 15.731 4.714 -2.518 1.00 97.31 101 ALA A O 1
ATOM 707 N N . ASP A 1 102 ? 15.499 2.728 -1.442 1.00 97.00 102 ASP A N 1
ATOM 708 C CA . ASP A 1 102 ? 16.608 1.991 -2.064 1.00 97.00 102 ASP A CA 1
ATOM 709 C C . ASP A 1 102 ? 16.240 1.341 -3.404 1.00 97.00 102 ASP A C 1
ATOM 711 O O . ASP A 1 102 ? 17.106 0.835 -4.117 1.00 97.00 102 ASP A O 1
ATOM 715 N N . ILE A 1 103 ? 14.957 1.370 -3.762 1.00 96.06 103 ILE A N 1
ATOM 716 C CA . ILE A 1 103 ? 14.436 0.848 -5.024 1.00 96.06 103 ILE A CA 1
ATOM 717 C C . ILE A 1 103 ? 14.121 2.037 -5.940 1.00 96.06 103 ILE A C 1
ATOM 719 O O . ILE A 1 103 ? 13.481 3.020 -5.535 1.00 96.06 103 ILE A O 1
ATOM 723 N N . ASP A 1 104 ? 14.598 1.981 -7.184 1.00 94.75 104 ASP A N 1
ATOM 724 C CA . ASP A 1 104 ? 14.218 2.964 -8.193 1.00 94.75 104 ASP A CA 1
ATOM 725 C C . ASP A 1 104 ? 12.753 2.771 -8.616 1.00 94.75 104 ASP A C 1
ATOM 727 O O . ASP A 1 104 ? 12.192 1.678 -8.552 1.00 94.75 104 ASP A O 1
ATOM 731 N N . GLU A 1 105 ? 12.100 3.861 -9.015 1.00 94.56 105 GLU A N 1
ATOM 732 C CA . GLU A 1 105 ? 10.657 3.851 -9.272 1.00 94.56 105 GLU A CA 1
ATOM 733 C C . GLU A 1 105 ? 10.267 2.956 -10.461 1.00 94.56 105 GLU A C 1
ATOM 735 O O . GLU A 1 105 ? 9.176 2.385 -10.459 1.00 94.56 105 GLU A O 1
ATOM 740 N N . ASP A 1 106 ? 11.149 2.790 -11.450 1.00 94.94 106 ASP A N 1
ATOM 741 C CA . ASP A 1 106 ? 10.878 1.954 -12.620 1.00 94.94 106 ASP A CA 1
ATOM 742 C C . ASP A 1 106 ? 10.988 0.465 -12.268 1.00 94.94 106 ASP A C 1
ATOM 744 O O . ASP A 1 106 ? 10.092 -0.307 -12.610 1.00 94.94 106 ASP A O 1
ATOM 748 N N . THR A 1 107 ? 12.009 0.066 -11.505 1.00 96.12 107 THR A N 1
ATOM 749 C CA . THR A 1 107 ? 12.111 -1.279 -10.917 1.00 96.12 107 THR A CA 1
ATOM 750 C C . THR A 1 107 ? 10.904 -1.582 -10.041 1.00 96.12 107 THR A C 1
ATOM 752 O O . THR A 1 107 ? 10.310 -2.652 -10.167 1.00 96.12 107 THR A O 1
ATOM 755 N N . LEU A 1 108 ? 10.484 -0.637 -9.194 1.00 97.06 108 LEU A N 1
ATOM 756 C CA . LEU A 1 108 ? 9.303 -0.828 -8.356 1.00 97.06 108 LEU A CA 1
ATOM 757 C C . LEU A 1 108 ? 8.029 -1.002 -9.195 1.00 97.06 108 LEU A C 1
ATOM 759 O O . LEU A 1 108 ? 7.212 -1.866 -8.889 1.00 97.06 108 LEU A O 1
ATOM 763 N N . ALA A 1 109 ? 7.868 -0.239 -10.279 1.00 96.62 109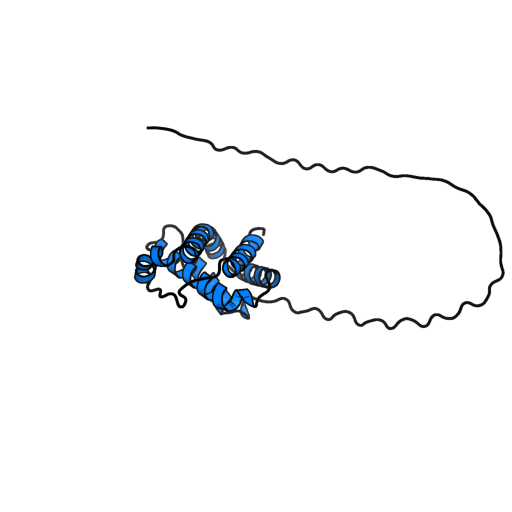 ALA A N 1
ATOM 764 C CA . ALA A 1 109 ? 6.747 -0.407 -11.202 1.00 96.62 109 ALA A CA 1
ATOM 765 C C . ALA A 1 109 ? 6.753 -1.783 -11.886 1.00 96.62 109 ALA A C 1
ATOM 767 O O . ALA A 1 109 ? 5.690 -2.379 -12.043 1.00 96.62 109 ALA A O 1
ATOM 768 N N . VAL A 1 110 ? 7.925 -2.315 -12.251 1.00 96.25 110 VAL A N 1
ATOM 769 C CA . VAL A 1 110 ? 8.044 -3.678 -12.799 1.00 96.25 110 VAL A CA 1
ATOM 770 C C . VAL A 1 110 ? 7.634 -4.723 -11.761 1.00 96.25 110 VAL A C 1
ATOM 772 O O . VAL A 1 110 ? 6.835 -5.596 -12.084 1.00 96.25 110 VAL A O 1
ATOM 775 N N . LEU A 1 111 ? 8.110 -4.606 -10.519 1.00 97.69 111 LEU A N 1
ATOM 776 C CA . LEU A 1 111 ? 7.770 -5.530 -9.430 1.00 97.69 111 LEU A CA 1
ATOM 777 C C . LEU A 1 111 ? 6.271 -5.525 -9.108 1.00 97.69 111 LEU A C 1
ATOM 779 O O . LEU A 1 111 ? 5.659 -6.581 -8.972 1.00 97.69 111 LEU A O 1
ATOM 783 N N . VAL A 1 112 ? 5.662 -4.341 -9.020 1.00 98.00 112 VAL A N 1
ATOM 784 C CA . VAL A 1 112 ? 4.220 -4.210 -8.769 1.00 98.00 112 VAL A CA 1
ATOM 785 C C . VAL A 1 112 ? 3.406 -4.754 -9.944 1.00 98.00 112 VAL A C 1
ATOM 787 O O . VAL A 1 112 ? 2.411 -5.443 -9.729 1.00 98.00 112 VAL A O 1
ATOM 790 N N . ALA A 1 113 ? 3.827 -4.502 -11.186 1.00 96.75 113 ALA A N 1
ATOM 791 C CA . ALA A 1 113 ? 3.159 -5.052 -12.361 1.00 96.75 113 ALA A CA 1
ATOM 792 C C . ALA A 1 113 ? 3.261 -6.585 -12.428 1.00 96.75 113 ALA A C 1
ATOM 794 O O . ALA A 1 113 ? 2.296 -7.239 -12.825 1.00 96.75 113 ALA A O 1
ATOM 795 N N . ASP A 1 114 ? 4.407 -7.150 -12.039 1.00 97.31 114 ASP A N 1
ATOM 796 C CA . ASP A 1 114 ? 4.617 -8.595 -11.920 1.00 97.31 114 ASP A CA 1
ATOM 797 C C . ASP A 1 114 ? 3.669 -9.192 -10.867 1.00 97.31 114 ASP A C 1
ATOM 799 O O . ASP A 1 114 ? 2.913 -10.112 -11.184 1.00 97.31 114 ASP A O 1
ATOM 803 N N . TRP A 1 115 ? 3.583 -8.579 -9.678 1.00 98.06 115 TRP A N 1
ATOM 804 C CA . TRP A 1 115 ? 2.634 -8.971 -8.628 1.00 98.06 115 TRP A CA 1
ATOM 805 C C . TRP A 1 115 ? 1.172 -8.935 -9.102 1.00 98.06 115 TRP A C 1
ATOM 807 O O . TRP A 1 115 ? 0.473 -9.941 -8.995 1.00 98.06 115 TRP A O 1
ATOM 817 N N . ILE A 1 116 ? 0.722 -7.820 -9.696 1.00 97.12 116 ILE A N 1
ATOM 818 C CA . ILE A 1 116 ? -0.656 -7.674 -10.206 1.00 97.12 116 ILE A CA 1
ATOM 819 C C . ILE A 1 116 ? -0.964 -8.738 -11.264 1.00 97.12 116 ILE A C 1
ATOM 821 O O . ILE A 1 116 ? -2.067 -9.279 -11.289 1.00 97.12 116 ILE A O 1
ATOM 825 N N . SER A 1 117 ? 0.002 -9.070 -12.127 1.00 96.06 117 SER A N 1
ATOM 826 C CA . SER A 1 117 ? -0.184 -10.091 -13.165 1.00 96.06 117 SER A CA 1
ATOM 827 C C . SER A 1 117 ? -0.313 -11.517 -12.621 1.00 96.06 117 SER A C 1
ATOM 829 O O . SER A 1 117 ? -0.819 -12.392 -13.324 1.00 96.06 117 SER A O 1
ATOM 831 N N . GLY A 1 118 ? 0.131 -11.747 -11.383 1.00 96.62 118 GLY A N 1
ATOM 832 C CA . GLY A 1 118 ? -0.007 -13.016 -10.675 1.00 96.62 118 GLY A CA 1
ATOM 833 C C . GLY A 1 118 ? -1.341 -13.190 -9.944 1.00 96.62 118 GLY A C 1
ATOM 834 O O . GLY A 1 118 ? -1.612 -14.288 -9.456 1.00 96.62 118 GLY A O 1
ATOM 835 N N . LEU A 1 119 ? -2.174 -12.146 -9.855 1.00 97.19 119 LEU A N 1
ATOM 836 C CA . LEU A 1 119 ? -3.476 -12.225 -9.192 1.00 97.19 119 LEU A CA 1
ATOM 837 C C . LEU A 1 119 ? -4.492 -13.012 -10.029 1.00 97.19 119 LEU A C 1
ATOM 839 O O . LEU A 1 119 ? -4.534 -12.914 -11.256 1.00 97.19 119 LEU A O 1
ATOM 843 N N . ASP A 1 120 ? -5.363 -13.757 -9.347 1.00 97.62 120 ASP A N 1
ATOM 844 C CA . ASP A 1 120 ? -6.611 -14.221 -9.955 1.00 97.62 120 ASP A CA 1
ATOM 845 C C . ASP A 1 120 ? -7.607 -13.059 -10.133 1.00 97.62 120 ASP A C 1
ATOM 847 O O . ASP A 1 120 ? -7.446 -11.983 -9.557 1.00 97.62 120 ASP A O 1
ATOM 851 N N . GLU A 1 121 ? -8.654 -13.282 -10.932 1.00 96.88 121 GLU A N 1
ATOM 852 C CA . GLU A 1 121 ? -9.675 -12.271 -11.248 1.00 96.88 121 GLU A CA 1
ATOM 853 C C . GLU A 1 121 ? -10.324 -11.682 -9.984 1.00 96.88 121 GLU A C 1
ATOM 855 O O . GLU A 1 121 ? -10.486 -10.470 -9.874 1.00 96.88 121 GLU A O 1
ATOM 860 N N . THR A 1 122 ? -10.611 -12.519 -8.982 1.00 97.25 122 THR A N 1
ATOM 861 C CA . THR A 1 122 ? -11.237 -12.076 -7.729 1.00 97.25 122 THR A CA 1
ATOM 862 C C . THR A 1 122 ? -10.317 -11.160 -6.924 1.00 97.25 122 THR A C 1
ATOM 864 O O . THR A 1 122 ? -10.765 -10.153 -6.378 1.00 97.25 122 THR A O 1
ATOM 867 N N . ASN A 1 123 ? -9.035 -11.494 -6.812 1.00 97.81 123 ASN A N 1
ATOM 868 C CA . ASN A 1 123 ? -8.077 -10.679 -6.072 1.00 97.81 123 ASN A CA 1
ATOM 869 C C . ASN A 1 123 ? -7.681 -9.418 -6.845 1.00 97.81 123 ASN A C 1
ATOM 871 O O . ASN A 1 123 ? -7.480 -8.378 -6.223 1.00 97.81 123 ASN A O 1
ATOM 875 N N . TYR A 1 124 ? -7.639 -9.478 -8.178 1.00 97.19 124 TYR A N 1
ATOM 876 C CA . TYR A 1 124 ? -7.463 -8.299 -9.022 1.00 97.19 124 TYR A CA 1
ATOM 877 C C . TYR A 1 124 ? -8.588 -7.277 -8.797 1.00 97.19 124 TYR A C 1
ATOM 879 O O . TYR A 1 124 ? -8.307 -6.108 -8.540 1.00 97.19 124 TYR A O 1
ATOM 887 N N . GLU A 1 125 ? -9.853 -7.711 -8.823 1.00 96.44 125 GLU A N 1
ATOM 888 C CA . GLU A 1 125 ? -11.004 -6.835 -8.556 1.00 96.44 125 GLU A CA 1
ATOM 889 C C . GLU A 1 125 ? -10.949 -6.243 -7.143 1.00 96.44 125 GLU A C 1
ATOM 891 O O . GLU A 1 125 ? -11.028 -5.025 -6.982 1.00 96.44 125 GLU A O 1
ATOM 896 N N . LYS A 1 126 ? -10.712 -7.079 -6.121 1.00 97.06 126 LYS A N 1
ATOM 897 C CA . LYS A 1 126 ? -10.573 -6.612 -4.731 1.00 97.06 126 LYS A CA 1
ATOM 898 C C . LYS A 1 126 ? -9.484 -5.562 -4.571 1.00 97.06 126 LYS A C 1
ATOM 900 O O . LYS A 1 126 ? -9.687 -4.596 -3.841 1.00 97.06 126 LYS A O 1
ATOM 905 N N . PHE A 1 127 ? -8.332 -5.754 -5.215 1.00 97.75 127 PHE A N 1
ATOM 906 C CA . PHE A 1 127 ? -7.229 -4.804 -5.125 1.00 97.75 127 PHE A CA 1
ATOM 907 C C . PHE A 1 127 ? -7.687 -3.412 -5.560 1.00 97.75 127 PHE A C 1
ATOM 909 O O . PHE A 1 127 ? -7.520 -2.446 -4.816 1.00 97.75 127 PHE A O 1
ATOM 916 N N . TRP A 1 128 ? -8.318 -3.319 -6.732 1.00 96.81 128 TRP A N 1
ATOM 917 C CA . TRP A 1 128 ? -8.755 -2.041 -7.287 1.00 96.81 128 TRP A CA 1
ATOM 918 C C . TRP A 1 128 ? -9.960 -1.443 -6.563 1.00 96.81 128 TRP A C 1
ATOM 920 O O . TRP A 1 128 ? -9.999 -0.225 -6.387 1.00 96.81 128 TRP A O 1
ATOM 930 N N . ASP A 1 129 ? -10.880 -2.272 -6.070 1.00 96.81 129 ASP A N 1
ATOM 931 C CA . ASP A 1 129 ? -11.984 -1.825 -5.216 1.00 96.81 129 ASP A CA 1
ATOM 932 C C . ASP A 1 129 ? -11.483 -1.229 -3.890 1.00 96.81 129 ASP A C 1
ATOM 934 O O . ASP A 1 129 ? -12.057 -0.268 -3.379 1.00 96.81 129 ASP A O 1
ATOM 938 N N . ASN A 1 130 ? -10.396 -1.769 -3.331 1.00 97.81 130 ASN A N 1
ATOM 939 C CA . ASN A 1 130 ? -9.811 -1.291 -2.076 1.00 97.81 130 ASN A CA 1
ATOM 940 C C . ASN A 1 130 ? -8.841 -0.115 -2.261 1.00 97.81 130 ASN A C 1
ATOM 942 O O . ASN A 1 130 ? -8.611 0.639 -1.313 1.00 97.81 130 ASN A O 1
ATOM 946 N N . TRP A 1 131 ? -8.246 0.046 -3.447 1.00 97.81 131 TRP A N 1
ATOM 947 C CA . TRP A 1 131 ? -7.088 0.921 -3.655 1.00 97.81 131 TRP A CA 1
ATOM 948 C C . TRP A 1 131 ? -7.334 2.388 -3.275 1.00 97.81 131 TRP A C 1
ATOM 950 O O . TRP A 1 131 ? -6.477 3.019 -2.657 1.00 97.81 131 TRP A O 1
ATOM 960 N N . ALA A 1 132 ? -8.512 2.934 -3.588 1.00 96.88 132 ALA A N 1
ATOM 961 C CA . ALA A 1 132 ? -8.836 4.327 -3.269 1.00 96.88 132 ALA A CA 1
ATOM 962 C C . ALA A 1 132 ? -8.919 4.589 -1.751 1.00 96.88 132 ALA A C 1
ATOM 964 O O . ALA A 1 132 ? -8.439 5.620 -1.264 1.00 96.88 132 ALA A O 1
ATOM 965 N N . ASP A 1 133 ? -9.495 3.651 -0.997 1.00 97.88 133 ASP A N 1
ATOM 966 C CA . ASP A 1 133 ? -9.590 3.751 0.461 1.00 97.88 133 ASP A CA 1
ATOM 967 C C . ASP A 1 133 ? -8.222 3.537 1.114 1.00 97.88 133 ASP A C 1
ATOM 969 O O . ASP A 1 133 ? -7.870 4.256 2.050 1.00 97.88 133 ASP A O 1
ATOM 973 N N . LEU A 1 134 ? -7.424 2.605 0.583 1.00 98.50 134 LEU A N 1
ATOM 974 C CA . LEU A 1 134 ? -6.038 2.391 1.002 1.00 98.50 134 LEU A CA 1
ATOM 975 C C . LEU A 1 134 ? -5.201 3.660 0.833 1.00 98.50 134 LEU A C 1
ATOM 977 O O . LEU A 1 134 ? -4.555 4.081 1.791 1.00 98.50 134 LEU A O 1
ATOM 981 N N . ASP A 1 135 ? -5.256 4.311 -0.335 1.00 98.62 135 ASP A N 1
ATOM 982 C CA . ASP A 1 135 ? -4.505 5.550 -0.564 1.00 98.62 135 ASP A CA 1
ATOM 983 C C . ASP A 1 135 ? -4.935 6.667 0.383 1.00 98.62 135 ASP A C 1
ATOM 985 O O . ASP A 1 135 ? -4.095 7.340 0.989 1.00 98.62 135 ASP A O 1
ATOM 989 N N . THR A 1 136 ? -6.245 6.821 0.565 1.00 98.38 136 THR A N 1
ATOM 990 C CA . THR A 1 136 ? -6.800 7.793 1.509 1.00 98.38 136 THR A CA 1
ATOM 991 C C . THR A 1 136 ? -6.258 7.549 2.916 1.00 98.38 136 THR A C 1
ATOM 993 O O . THR A 1 136 ? -5.798 8.484 3.574 1.00 98.38 136 THR A O 1
ATOM 996 N N . PHE A 1 137 ? -6.254 6.295 3.364 1.00 98.25 137 PHE A N 1
ATOM 997 C CA . PHE A 1 137 ? -5.806 5.933 4.702 1.00 98.25 137 PHE A CA 1
ATOM 998 C C . PHE A 1 137 ? -4.291 6.106 4.880 1.00 98.25 137 PHE A C 1
ATOM 1000 O O . PHE A 1 137 ? -3.847 6.656 5.889 1.00 98.25 137 PHE A O 1
ATOM 1007 N N . CYS A 1 138 ? -3.483 5.712 3.889 1.00 98.75 138 CYS A N 1
ATOM 1008 C CA . CYS A 1 138 ? -2.039 5.948 3.895 1.00 98.75 138 CYS A CA 1
ATOM 1009 C C . CYS A 1 138 ? -1.722 7.444 4.023 1.00 98.75 138 CYS A C 1
ATOM 1011 O O . CYS A 1 138 ? -0.886 7.834 4.838 1.00 98.75 138 CYS A O 1
ATOM 1013 N N . ARG A 1 139 ? -2.418 8.305 3.270 1.00 98.62 139 ARG A N 1
ATOM 1014 C CA . ARG A 1 139 ? -2.223 9.763 3.339 1.00 98.62 139 ARG A CA 1
ATOM 1015 C C . ARG A 1 139 ? -2.634 10.346 4.686 1.00 98.62 139 ARG A C 1
ATOM 1017 O O . ARG A 1 139 ? -1.897 11.168 5.220 1.00 98.62 139 ARG A O 1
ATOM 1024 N N . GLN A 1 140 ? -3.748 9.889 5.257 1.00 97.75 140 GLN A N 1
ATOM 1025 C CA . GLN A 1 140 ? -4.178 10.295 6.599 1.00 97.75 140 GLN A CA 1
ATOM 1026 C C . GLN A 1 140 ? -3.154 9.903 7.668 1.00 97.75 140 GLN A C 1
A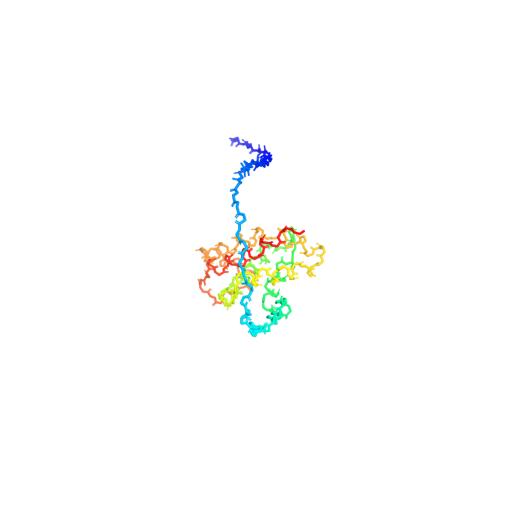TOM 1028 O O . GLN A 1 140 ? -2.835 10.716 8.531 1.00 97.75 140 GLN A O 1
ATOM 1033 N N . LEU A 1 141 ? -2.595 8.692 7.589 1.00 97.56 141 LEU A N 1
ATOM 1034 C CA . LEU A 1 141 ? -1.543 8.240 8.501 1.00 97.56 141 LEU A CA 1
ATOM 1035 C C . LEU A 1 141 ? -0.239 9.024 8.352 1.00 97.56 141 LEU A C 1
ATOM 1037 O O . LEU A 1 141 ? 0.457 9.221 9.341 1.00 97.56 141 LEU A O 1
ATOM 1041 N N . ILE A 1 142 ? 0.106 9.462 7.141 1.00 98.50 142 ILE A N 1
ATOM 1042 C CA . ILE A 1 142 ? 1.274 10.322 6.911 1.00 98.50 142 ILE A CA 1
ATOM 1043 C C . ILE A 1 142 ? 1.041 11.728 7.488 1.00 98.50 142 ILE A C 1
ATOM 1045 O O . ILE A 1 142 ? 1.955 12.301 8.078 1.00 98.50 142 ILE A O 1
ATOM 1049 N N . GLU A 1 143 ? -0.155 12.291 7.300 1.00 98.12 143 GLU A N 1
ATOM 1050 C CA . GLU A 1 143 ? -0.491 13.659 7.713 1.00 98.12 143 GLU A CA 1
ATOM 1051 C C . GLU A 1 143 ? -0.692 13.788 9.229 1.00 98.12 143 GLU A C 1
ATOM 1053 O O . GLU A 1 143 ? -0.104 14.666 9.861 1.00 98.12 143 GLU A O 1
ATOM 1058 N N . ASP A 1 144 ? -1.506 12.910 9.812 1.00 96.19 144 ASP A N 1
ATOM 1059 C CA . ASP A 1 144 ? -1.833 12.908 11.235 1.00 96.19 144 ASP A CA 1
ATOM 1060 C C . ASP A 1 144 ? -2.008 11.466 11.748 1.00 96.19 144 ASP A C 1
ATOM 1062 O O . ASP A 1 144 ? -3.137 10.970 11.868 1.00 96.19 144 ASP A O 1
ATOM 1066 N N . PRO A 1 145 ? -0.904 10.779 12.107 1.00 93.94 145 PRO A N 1
ATOM 1067 C CA . PRO A 1 145 ? -0.964 9.426 12.655 1.00 93.94 145 PRO A CA 1
ATOM 1068 C C . PRO A 1 145 ? -1.832 9.322 13.918 1.00 93.94 145 PRO A C 1
ATOM 1070 O O . PRO A 1 145 ? -2.430 8.276 14.178 1.00 93.94 145 PRO A O 1
ATOM 1073 N N . ALA A 1 146 ? -1.916 10.394 14.717 1.00 93.00 146 ALA A N 1
ATOM 1074 C CA . ALA A 1 146 ? -2.679 10.387 15.961 1.00 93.00 146 ALA A CA 1
ATOM 1075 C C . ALA A 1 146 ? -4.187 10.291 15.698 1.00 93.00 146 ALA A C 1
ATOM 1077 O O . ALA A 1 146 ? -4.892 9.653 16.482 1.00 93.00 146 ALA A O 1
ATOM 1078 N N . SER A 1 147 ? -4.667 10.840 14.576 1.00 93.44 147 SER A N 1
ATOM 1079 C CA . SER A 1 147 ? -6.076 10.751 14.167 1.00 93.44 147 SER A CA 1
ATOM 1080 C C . SER A 1 147 ? -6.568 9.315 13.950 1.00 93.44 147 SER A C 1
ATOM 1082 O O . SER A 1 147 ? -7.759 9.051 14.099 1.00 93.44 147 SER A O 1
ATOM 1084 N N . GLN A 1 148 ? -5.664 8.379 13.638 1.00 96.06 148 GLN A N 1
ATOM 1085 C CA . GLN A 1 148 ? -5.994 6.982 13.333 1.00 96.06 148 GLN A CA 1
ATOM 1086 C C . GLN A 1 148 ? -5.662 6.010 14.473 1.00 96.06 148 GLN A C 1
ATOM 1088 O O . GLN A 1 148 ? -5.849 4.802 14.324 1.00 96.06 148 GLN A O 1
ATOM 1093 N N . LYS A 1 149 ? -5.178 6.510 15.618 1.00 94.25 149 LYS A N 1
ATOM 1094 C CA . LYS A 1 149 ? -4.675 5.688 16.729 1.00 94.25 149 LYS A CA 1
ATOM 1095 C C . LYS A 1 149 ? -5.688 4.643 17.207 1.00 94.25 149 LYS A C 1
ATOM 1097 O O . LYS A 1 149 ? -5.364 3.460 17.224 1.00 94.25 149 LYS A O 1
ATOM 1102 N N . ASP A 1 150 ? -6.905 5.060 17.546 1.00 96.75 150 ASP A N 1
ATOM 1103 C CA . ASP A 1 150 ? -7.929 4.158 18.096 1.00 96.75 150 ASP A CA 1
ATOM 1104 C C . ASP A 1 150 ? -8.352 3.083 17.081 1.00 96.75 150 ASP A C 1
ATOM 1106 O O . ASP A 1 150 ? -8.647 1.938 17.440 1.00 96.75 150 ASP A O 1
ATOM 1110 N N . LEU A 1 151 ? -8.363 3.443 15.794 1.00 96.88 151 LEU A N 1
ATOM 1111 C CA . LEU A 1 151 ? -8.714 2.531 14.712 1.00 96.88 151 LEU A CA 1
ATOM 1112 C C . LEU A 1 151 ? -7.609 1.493 14.480 1.00 96.88 151 LEU A C 1
ATOM 1114 O O . LEU A 1 151 ? -7.910 0.307 14.351 1.00 96.88 151 LEU A O 1
ATOM 1118 N N . LEU A 1 152 ? -6.342 1.915 14.499 1.00 97.56 152 LEU A N 1
ATOM 1119 C CA . LEU A 1 152 ? -5.189 1.017 14.419 1.00 97.56 152 LEU A CA 1
ATOM 1120 C C . LEU A 1 152 ? -5.111 0.075 15.624 1.00 97.56 152 LEU A C 1
ATOM 1122 O O . LEU A 1 152 ? -4.908 -1.123 15.444 1.00 97.56 152 LEU A O 1
ATOM 1126 N N . GLU A 1 153 ? -5.347 0.574 16.839 1.00 97.38 153 GLU A N 1
ATOM 1127 C CA . GLU A 1 153 ? -5.406 -0.262 18.045 1.00 97.38 153 GLU A CA 1
ATOM 1128 C C . GLU A 1 153 ? -6.519 -1.308 17.949 1.00 97.38 153 GLU A C 1
ATOM 1130 O O . GLU A 1 153 ? -6.297 -2.483 18.245 1.00 97.38 153 GLU A O 1
ATOM 1135 N N . SER A 1 154 ? -7.694 -0.909 17.459 1.00 97.94 154 SER A N 1
ATOM 1136 C CA . SER A 1 154 ? -8.814 -1.824 17.209 1.00 97.94 154 SER A CA 1
ATOM 1137 C C . SER A 1 154 ? -8.497 -2.859 16.123 1.00 97.94 154 SER A C 1
ATOM 1139 O O . SER A 1 154 ? -9.018 -3.973 16.164 1.00 97.94 154 SER A O 1
ATOM 1141 N N . ALA A 1 155 ? -7.637 -2.511 15.163 1.00 97.06 155 ALA A N 1
ATOM 1142 C CA . ALA A 1 155 ? -7.135 -3.419 14.136 1.00 97.06 155 ALA A CA 1
ATOM 1143 C C . ALA A 1 155 ? -5.980 -4.311 14.636 1.00 97.06 155 ALA A C 1
ATOM 1145 O O . ALA A 1 155 ? -5.518 -5.181 13.900 1.00 97.06 155 ALA A O 1
ATOM 1146 N N . GLY A 1 156 ? -5.510 -4.119 15.876 1.00 97.50 156 GLY A N 1
ATOM 1147 C CA . GLY A 1 156 ? -4.368 -4.841 16.438 1.00 97.50 156 GLY A CA 1
ATOM 1148 C C . GLY A 1 156 ? -3.019 -4.403 15.860 1.00 97.50 156 GLY A C 1
ATOM 1149 O O . GLY A 1 156 ? -2.054 -5.162 15.916 1.00 97.50 156 GLY A O 1
ATOM 1150 N N . VAL A 1 157 ? -2.945 -3.198 15.295 1.00 97.12 157 VAL A N 1
ATOM 1151 C CA . VAL A 1 157 ? -1.766 -2.670 14.605 1.00 97.12 157 VAL A CA 1
ATOM 1152 C C . VAL A 1 157 ? -1.043 -1.666 15.488 1.00 97.12 157 VAL A C 1
ATOM 1154 O O . VAL A 1 157 ? -1.632 -0.726 16.015 1.00 97.12 157 VAL A O 1
ATOM 1157 N N . THR A 1 158 ? 0.268 -1.849 15.621 1.00 95.44 158 THR A N 1
ATOM 1158 C CA . THR A 1 158 ? 1.170 -0.876 16.244 1.00 95.44 158 THR A CA 1
ATOM 1159 C C . THR A 1 158 ? 2.161 -0.406 15.194 1.00 95.44 158 THR A C 1
ATOM 1161 O O . THR A 1 158 ? 2.905 -1.220 14.655 1.00 95.44 158 THR A O 1
ATOM 1164 N N . LEU A 1 159 ? 2.172 0.898 14.915 1.00 93.38 159 LEU A N 1
ATOM 1165 C CA . LEU A 1 159 ? 3.140 1.497 13.999 1.00 93.38 159 LEU A CA 1
ATOM 1166 C C . LEU A 1 159 ? 4.544 1.426 14.610 1.00 93.38 159 LEU A C 1
ATOM 1168 O O . LEU A 1 159 ? 4.748 1.787 15.771 1.00 93.38 159 LEU A O 1
ATOM 1172 N N . SER A 1 160 ? 5.515 0.982 13.821 1.00 93.50 160 SER A N 1
ATOM 1173 C CA . SER A 1 160 ? 6.924 0.898 14.200 1.00 93.50 160 SER A CA 1
ATOM 1174 C C . SER A 1 160 ? 7.610 2.268 14.165 1.00 93.50 160 SER A C 1
ATOM 1176 O O . SER A 1 160 ? 8.618 2.489 14.846 1.00 93.50 160 SER A O 1
ATOM 1178 N N . LYS A 1 161 ? 7.050 3.204 13.389 1.00 90.69 161 LYS A N 1
ATOM 1179 C CA . LYS A 1 161 ? 7.526 4.581 13.231 1.00 90.69 161 LYS A CA 1
ATOM 1180 C C . LYS A 1 161 ? 6.498 5.584 13.737 1.00 90.69 161 LYS A C 1
ATOM 1182 O O . LYS A 1 161 ? 5.293 5.359 13.700 1.00 90.69 161 LYS A O 1
ATOM 1187 N N . THR A 1 162 ? 6.993 6.743 14.163 1.00 90.94 162 THR A N 1
ATOM 1188 C CA . THR A 1 162 ? 6.160 7.889 14.561 1.00 90.94 162 THR A CA 1
ATOM 1189 C C . THR A 1 162 ? 5.769 8.784 13.385 1.00 90.94 162 THR A C 1
ATOM 1191 O O . THR A 1 162 ? 4.936 9.667 13.552 1.00 90.94 162 THR A O 1
ATOM 1194 N N . ALA A 1 163 ? 6.410 8.606 12.227 1.00 94.19 163 ALA A N 1
ATOM 1195 C CA . ALA A 1 163 ? 6.169 9.359 11.003 1.00 94.19 163 ALA A CA 1
ATOM 1196 C C . ALA A 1 163 ? 6.579 8.516 9.788 1.00 94.19 163 ALA A C 1
ATOM 1198 O O . ALA A 1 163 ? 7.493 7.697 9.892 1.00 94.19 163 ALA A O 1
ATOM 1199 N N . TYR A 1 164 ? 5.930 8.769 8.654 1.00 97.62 164 TYR A N 1
ATOM 1200 C CA . TYR A 1 164 ? 6.182 8.105 7.377 1.00 97.62 164 TYR A CA 1
ATOM 1201 C C . TYR A 1 164 ? 6.447 9.139 6.285 1.00 97.62 164 TYR A C 1
ATOM 1203 O O . TYR A 1 164 ? 5.857 10.221 6.279 1.00 97.62 164 TYR A O 1
ATOM 1211 N N . SER A 1 165 ? 7.333 8.819 5.347 1.00 98.12 165 SER A N 1
ATOM 1212 C CA . SER A 1 165 ? 7.687 9.711 4.247 1.00 98.12 165 SER A CA 1
ATOM 1213 C C . SER A 1 165 ? 6.628 9.700 3.143 1.00 98.12 165 SER A C 1
ATOM 1215 O O . SER A 1 165 ? 6.418 8.688 2.469 1.00 98.12 165 SER A O 1
ATOM 1217 N N . LEU A 1 166 ? 6.032 10.870 2.870 1.00 98.44 166 LEU A N 1
ATOM 1218 C CA . LEU A 1 166 ? 5.164 11.058 1.702 1.00 98.44 166 LEU A CA 1
ATOM 1219 C C . LEU A 1 166 ? 5.893 10.709 0.400 1.00 98.44 166 LEU A C 1
ATOM 1221 O O . LEU A 1 166 ? 5.285 10.144 -0.504 1.00 98.44 166 LEU A O 1
ATOM 1225 N N . THR A 1 167 ? 7.189 11.013 0.300 1.00 98.38 167 THR A N 1
ATOM 1226 C CA . THR A 1 167 ? 8.002 10.706 -0.883 1.00 98.38 167 THR A CA 1
ATOM 1227 C C . THR A 1 167 ? 8.126 9.201 -1.100 1.00 98.38 167 THR A C 1
ATOM 1229 O O . THR A 1 167 ? 7.918 8.735 -2.219 1.00 98.38 167 THR A O 1
ATOM 1232 N N . ASN A 1 168 ? 8.418 8.437 -0.043 1.00 98.50 168 ASN A N 1
ATOM 1233 C CA . ASN A 1 168 ? 8.565 6.982 -0.135 1.00 98.50 168 ASN A CA 1
ATOM 1234 C C . ASN A 1 168 ? 7.241 6.325 -0.531 1.00 98.50 168 ASN A C 1
ATOM 1236 O O . ASN A 1 168 ? 7.200 5.535 -1.470 1.00 98.50 168 ASN A O 1
ATOM 1240 N N . TYR A 1 169 ? 6.147 6.721 0.121 1.00 98.69 169 TYR A N 1
ATOM 1241 C CA . TYR A 1 169 ? 4.818 6.227 -0.225 1.00 98.69 169 TYR A CA 1
ATOM 1242 C C . TYR A 1 169 ? 4.391 6.636 -1.647 1.00 98.69 169 TYR A C 1
ATOM 1244 O O . TYR A 1 169 ? 3.828 5.832 -2.385 1.00 98.69 169 TYR A O 1
ATOM 1252 N N . THR A 1 170 ? 4.712 7.859 -2.083 1.00 98.56 170 THR A N 1
ATOM 1253 C CA . THR A 1 170 ? 4.376 8.330 -3.438 1.00 98.56 170 THR A CA 1
ATOM 1254 C C . THR A 1 170 ? 5.058 7.491 -4.520 1.00 98.56 170 THR A C 1
ATOM 1256 O O . THR A 1 170 ? 4.431 7.231 -5.544 1.00 98.56 170 THR A O 1
ATOM 1259 N N . LYS A 1 171 ? 6.290 7.001 -4.298 1.00 98.06 171 LYS A N 1
ATOM 1260 C CA . LYS A 1 171 ? 6.934 6.054 -5.227 1.00 98.06 171 LYS A CA 1
ATOM 1261 C C . LYS A 1 171 ? 6.103 4.777 -5.398 1.00 98.06 171 LYS A C 1
ATOM 1263 O O . LYS A 1 171 ? 5.855 4.360 -6.527 1.00 98.06 171 LYS A O 1
ATOM 1268 N N . LEU A 1 172 ? 5.637 4.181 -4.296 1.00 98.31 172 LEU A N 1
ATOM 1269 C CA . LEU A 1 172 ? 4.775 2.994 -4.337 1.00 98.31 172 LEU A CA 1
ATOM 1270 C C . LEU A 1 172 ? 3.443 3.291 -5.032 1.00 98.31 172 LEU A C 1
ATOM 1272 O O . LEU A 1 172 ? 3.036 2.558 -5.931 1.00 98.31 172 LEU A O 1
ATOM 1276 N N . TYR A 1 173 ? 2.795 4.398 -4.667 1.00 98.31 173 TYR A N 1
ATOM 1277 C CA . TYR A 1 173 ? 1.548 4.841 -5.287 1.00 98.31 173 TYR A CA 1
ATOM 1278 C C . TYR A 1 173 ? 1.692 5.007 -6.809 1.00 98.31 173 TYR A C 1
ATOM 1280 O O . TYR A 1 173 ? 0.842 4.555 -7.578 1.00 98.31 173 TYR A O 1
ATOM 1288 N N . ASN A 1 174 ? 2.785 5.619 -7.270 1.00 97.69 174 ASN A N 1
ATOM 1289 C CA . ASN A 1 174 ? 3.063 5.782 -8.694 1.00 97.69 174 ASN A CA 1
ATOM 1290 C C . ASN A 1 174 ? 3.282 4.433 -9.392 1.00 97.69 174 ASN A C 1
ATOM 1292 O O . ASN A 1 174 ? 2.742 4.223 -10.478 1.00 97.69 174 ASN A O 1
ATOM 1296 N N . ALA A 1 175 ? 4.033 3.518 -8.774 1.00 97.31 175 ALA A N 1
ATOM 1297 C CA . ALA A 1 175 ? 4.264 2.174 -9.298 1.00 97.31 175 ALA A CA 1
ATOM 1298 C C . ALA A 1 175 ? 2.952 1.385 -9.480 1.00 97.31 175 ALA A C 1
ATOM 1300 O O . ALA A 1 175 ? 2.720 0.803 -10.542 1.00 97.31 175 ALA A O 1
ATOM 1301 N N . VAL A 1 176 ? 2.050 1.444 -8.494 1.00 97.25 176 VAL A N 1
ATOM 1302 C CA . VAL A 1 176 ? 0.713 0.836 -8.588 1.00 97.25 176 VAL A CA 1
ATOM 1303 C C . VAL A 1 176 ? -0.097 1.458 -9.720 1.00 97.25 176 VAL A C 1
ATOM 1305 O O . VAL A 1 176 ? -0.595 0.746 -10.590 1.00 97.25 176 VAL A O 1
ATOM 1308 N N . ASN A 1 177 ? -0.181 2.786 -9.787 1.00 95.31 177 ASN A N 1
ATOM 1309 C CA . ASN A 1 177 ? -1.036 3.438 -10.779 1.00 95.31 177 ASN A CA 1
ATOM 1310 C C . ASN A 1 177 ? -0.532 3.302 -12.220 1.00 95.31 177 ASN A C 1
ATOM 1312 O O . ASN A 1 177 ? -1.341 3.334 -13.146 1.00 95.31 177 ASN A O 1
ATOM 1316 N N . ARG A 1 178 ? 0.769 3.082 -12.440 1.00 94.38 178 ARG A N 1
ATOM 1317 C CA . ARG A 1 178 ? 1.302 2.717 -13.767 1.00 94.38 178 ARG A CA 1
ATOM 1318 C C . ARG A 1 178 ? 0.818 1.344 -14.244 1.00 94.38 178 ARG A C 1
ATOM 1320 O O . ARG A 1 178 ? 0.805 1.095 -15.446 1.00 94.38 178 ARG A O 1
ATOM 1327 N N . SER A 1 179 ? 0.387 0.482 -13.328 1.00 85.50 179 SER A N 1
ATOM 1328 C CA . SER A 1 179 ? -0.047 -0.888 -13.618 1.00 85.50 179 SER A CA 1
ATOM 1329 C C . SER A 1 179 ? -1.539 -1.004 -13.979 1.00 85.50 179 SER A C 1
ATOM 1331 O O . SER A 1 179 ? -1.990 -2.080 -14.355 1.00 85.50 179 SER A O 1
ATOM 1333 N N . THR A 1 180 ? -2.296 0.101 -13.933 1.00 72.31 180 THR A N 1
ATOM 1334 C CA . THR A 1 180 ? -3.745 0.178 -14.241 1.00 72.31 180 THR A CA 1
ATOM 1335 C C . THR A 1 180 ? -4.106 0.017 -15.728 1.00 72.31 180 THR A C 1
ATOM 1337 O O . THR A 1 180 ? -5.283 -0.015 -16.075 1.00 72.31 180 THR A O 1
ATOM 1340 N N . GLY A 1 181 ? -3.117 -0.035 -16.627 1.00 56.53 181 GLY A N 1
ATOM 1341 C CA . GLY A 1 181 ? -3.311 0.095 -18.077 1.00 56.53 181 GLY A CA 1
ATOM 1342 C C . GLY A 1 181 ? -3.274 -1.196 -18.903 1.00 56.53 181 GLY A C 1
ATOM 1343 O O . GLY A 1 181 ? -2.994 -1.099 -20.100 1.00 56.53 181 GLY A O 1
ATOM 1344 N N . LYS A 1 182 ? -3.479 -2.376 -18.306 1.00 45.44 182 LYS A N 1
ATOM 1345 C CA . LYS A 1 182 ? -3.517 -3.660 -19.031 1.00 45.44 182 LYS A CA 1
ATOM 1346 C C . LYS A 1 182 ? -4.918 -4.244 -19.092 1.00 45.44 182 LYS A C 1
ATOM 1348 O O . LYS A 1 182 ? -5.582 -4.244 -18.037 1.00 45.44 182 LYS A O 1
#

Sequence (182 aa):
MKRQIWISCTAALLALSLLAGCGKNPDGQNAEATPTPAPVSTPAPTEPAPTPTPVPVIGDYPELSAALDACVGYGQGEAGVSLKTAAAAAGLLEWSESYAADIDEDTLAVLVADWISGLDETNYEKFWDNWADLDTFCRQLIEDPASQKDLLESAGVTLSKTAYSLTNYTKLYNAVNRSTGK

Radius of gyration: 28.33 Å; chains: 1; bounding box: 78×37×82 Å

pLDDT: mean 83.75, std 20.51, range [38.0, 98.81]